Protein AF-A0A843VB53-F1 (afdb_monomer_lite)

InterPro domains:
  IPR004252 Probable transposase, Ptta/En/Spm, plant [PF03004] (98-155)

Foldseek 3Di:
DDDPPPDPPPPDDPDDAADPAPVPPDPVVLVVVLVVVCVVVVDPDPVCSVVCSVVCSVVVRVVVVVLVVVQLVQLCVVQVDPQLCSSLVRGDPPDDSVRSNRVSVVCNDPVNVVVVVVVVVVCVVCVVVVPPPPDPCPPVNVQVVVPVVDPPHDDDPDDDD

Organism: Colocasia esculenta (NCBI:txid4460)

Sequence (161 aa):
MMRGLCYLDGSHVGFRGPVDAWREFPVPVWDLLYDMFTRRYAFTRLEDLPRARAVWESTAQTNLRKSMYAAPDKAMKTTSSRDPTAWLNYGPVWLRRDYWESLCHSWATGPWKERSQAAKHNRATHPEKNVHTSGSVSYATHNQKLHHELDPAPTFRGSDS

Secondary structure (DSSP, 8-state):
---------SSS----S--SSGGGS-HHHHHHHHHHHHHHH--S-GGGHHHHHHHHHHHHHHHHHHHHHHHHHHHHHHHT---GGGGTT---TTS-HHHHHHHHHHHHSHHHHHHHHHHHHHHHH-GGGG--S-S---HHHHHHHHHHHSSS---------

pLDDT: mean 71.74, std 18.36, range [24.23, 93.69]

Structure (mmCIF, N/CA/C/O backbone):
data_AF-A0A843VB53-F1
#
_entry.id   AF-A0A843VB53-F1
#
loop_
_atom_site.group_PDB
_atom_site.id
_atom_site.type_symbol
_atom_site.label_atom_id
_atom_site.label_alt_id
_atom_site.label_comp_id
_atom_site.label_asym_id
_atom_site.label_entity_id
_atom_site.label_seq_id
_atom_site.pdbx_PDB_ins_code
_atom_site.Cartn_x
_atom_site.Cartn_y
_atom_site.Cartn_z
_atom_site.occupancy
_atom_site.B_iso_or_equiv
_atom_site.auth_seq_id
_atom_site.auth_comp_id
_atom_site.auth_asym_id
_atom_site.auth_atom_id
_atom_site.pdbx_PDB_model_num
ATOM 1 N N . MET A 1 1 ? -2.005 -30.752 15.489 1.00 30.72 1 MET A N 1
ATOM 2 C CA . MET A 1 1 ? -2.269 -29.405 16.045 1.00 30.72 1 MET A CA 1
ATOM 3 C C . MET A 1 1 ? -2.638 -28.491 14.885 1.00 30.72 1 MET A C 1
ATOM 5 O O . MET A 1 1 ? -1.888 -28.440 13.916 1.00 30.72 1 MET A O 1
ATOM 9 N N . MET A 1 2 ? -3.851 -27.938 14.905 1.00 25.80 2 MET A N 1
ATOM 10 C CA . MET A 1 2 ? -4.569 -27.439 13.725 1.00 25.80 2 MET A CA 1
ATOM 11 C C . MET A 1 2 ? -3.852 -26.296 12.991 1.00 25.80 2 MET A C 1
ATOM 13 O O . MET A 1 2 ? -3.617 -25.234 13.559 1.00 25.80 2 MET A O 1
ATOM 17 N N . ARG A 1 3 ? -3.573 -26.501 11.698 1.00 26.88 3 ARG A N 1
ATOM 18 C CA . ARG A 1 3 ? -3.284 -25.432 10.735 1.00 26.88 3 ARG A CA 1
ATOM 19 C C . ARG A 1 3 ? -4.605 -25.036 10.077 1.00 26.88 3 ARG A C 1
ATOM 21 O O . ARG A 1 3 ? -5.049 -25.701 9.147 1.00 26.88 3 ARG A O 1
ATOM 28 N N . GLY A 1 4 ? -5.243 -23.988 10.588 1.00 24.23 4 GLY A N 1
ATOM 29 C CA . GLY A 1 4 ? -6.373 -23.349 9.917 1.00 24.23 4 GLY A CA 1
ATOM 30 C C . GLY A 1 4 ? -5.865 -22.533 8.733 1.00 24.23 4 GLY A C 1
ATOM 31 O O . GLY A 1 4 ? -5.439 -21.395 8.902 1.00 24.23 4 GLY A O 1
ATOM 32 N N . LEU A 1 5 ? -5.857 -23.139 7.546 1.00 32.09 5 LEU A N 1
ATOM 33 C CA . LEU A 1 5 ? -5.773 -22.426 6.276 1.00 32.09 5 LEU A CA 1
ATOM 34 C C . LEU A 1 5 ? -7.089 -21.662 6.095 1.00 32.09 5 LEU A C 1
ATOM 36 O O . LEU A 1 5 ? -8.118 -22.270 5.813 1.00 32.09 5 LEU A O 1
ATOM 40 N N . CYS A 1 6 ? -7.072 -20.343 6.272 1.00 30.02 6 CYS A N 1
ATOM 41 C CA . CYS A 1 6 ? -8.215 -19.504 5.929 1.00 30.02 6 CYS A CA 1
ATOM 42 C C . CYS A 1 6 ? -8.278 -19.381 4.399 1.00 30.02 6 CYS A C 1
ATOM 44 O O . CYS A 1 6 ? -7.678 -18.481 3.814 1.00 30.02 6 CYS A O 1
ATOM 46 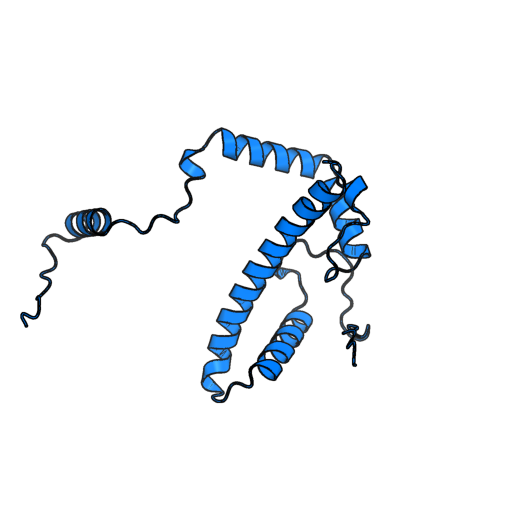N N . TYR A 1 7 ? -8.958 -20.326 3.750 1.00 32.12 7 TYR A N 1
ATOM 47 C CA . TYR A 1 7 ? -9.422 -20.168 2.376 1.00 32.12 7 TYR A CA 1
ATOM 48 C C . TYR A 1 7 ? -10.571 -19.156 2.377 1.00 32.12 7 TYR A C 1
ATOM 50 O O . TYR A 1 7 ? -11.576 -19.354 3.055 1.00 32.12 7 TYR A O 1
ATOM 58 N N . LEU A 1 8 ? -10.414 -18.065 1.627 1.00 37.59 8 LEU A N 1
ATOM 59 C CA . LEU A 1 8 ? -11.543 -17.233 1.222 1.00 37.59 8 LEU A CA 1
ATOM 60 C C . LEU A 1 8 ? -12.319 -18.044 0.174 1.00 37.59 8 LEU A C 1
ATOM 62 O O . LEU A 1 8 ? -11.852 -18.196 -0.954 1.00 37.59 8 LEU A O 1
ATOM 66 N N . ASP A 1 9 ? -13.439 -18.636 0.591 1.00 31.98 9 ASP A N 1
ATOM 67 C CA . ASP A 1 9 ? -14.391 -19.333 -0.277 1.00 31.98 9 ASP A CA 1
ATOM 68 C C . ASP A 1 9 ? -14.818 -18.410 -1.432 1.00 31.98 9 ASP A C 1
ATOM 70 O O . ASP A 1 9 ? -15.189 -17.249 -1.239 1.00 31.98 9 ASP A O 1
ATOM 74 N N . GLY A 1 10 ? -14.690 -18.932 -2.651 1.00 42.66 10 GLY A N 1
ATOM 75 C CA . GLY A 1 10 ? -14.855 -18.248 -3.928 1.00 42.66 10 GLY A CA 1
ATOM 76 C C . GLY A 1 10 ? -16.308 -18.053 -4.354 1.00 42.66 10 GLY A C 1
ATOM 77 O O . GLY A 1 10 ? -16.620 -18.242 -5.527 1.00 42.66 10 GLY A O 1
ATOM 78 N N . SER A 1 11 ? -17.180 -17.636 -3.440 1.00 42.50 11 SER A N 1
ATOM 79 C CA . SER A 1 11 ? -18.620 -17.551 -3.693 1.00 42.50 11 SER A CA 1
ATOM 80 C C . SER A 1 11 ? -19.198 -16.263 -3.089 1.00 42.50 11 SER A C 1
ATOM 82 O O . SER A 1 11 ? -19.738 -16.315 -1.995 1.00 42.50 11 SER A O 1
ATOM 84 N N . HIS A 1 12 ? -19.022 -15.108 -3.766 1.00 40.38 12 HIS A N 1
ATOM 85 C CA . HIS A 1 12 ? -19.888 -13.890 -3.733 1.00 40.38 12 HIS A CA 1
ATOM 86 C C . HIS A 1 12 ? -19.229 -12.507 -3.921 1.00 40.38 12 HIS A C 1
ATOM 88 O O . HIS A 1 12 ? -19.892 -11.489 -3.741 1.00 40.38 12 HIS A O 1
ATOM 94 N N . VAL A 1 13 ? -17.992 -12.393 -4.401 1.00 47.97 13 VAL A N 1
ATOM 95 C CA . VAL A 1 13 ? -17.505 -11.091 -4.902 1.00 47.97 13 VAL A CA 1
ATOM 96 C C . VAL A 1 13 ? -16.650 -11.308 -6.137 1.00 47.97 13 VAL A C 1
ATOM 98 O O . VAL A 1 13 ? -15.517 -11.774 -6.054 1.00 47.97 13 VAL A O 1
ATOM 101 N N . GLY A 1 14 ? -17.229 -11.006 -7.302 1.00 39.69 14 GLY A N 1
ATOM 102 C CA . GLY A 1 14 ? -16.570 -11.035 -8.606 1.00 39.69 14 GLY A CA 1
ATOM 103 C C . GLY A 1 14 ? -15.498 -9.955 -8.712 1.00 39.69 14 GLY A C 1
ATOM 104 O O . GLY A 1 14 ? -15.668 -8.971 -9.421 1.00 39.69 14 GLY A O 1
ATOM 105 N N . PHE A 1 15 ? -14.400 -10.130 -7.987 1.00 45.38 15 PHE A N 1
ATOM 106 C CA . PHE A 1 15 ? -13.262 -9.231 -8.027 1.00 45.38 15 PHE A CA 1
ATOM 107 C C . PHE A 1 15 ? -12.252 -9.747 -9.067 1.00 45.38 15 PHE A C 1
ATOM 109 O O . PHE A 1 15 ? -11.630 -10.793 -8.873 1.00 45.38 15 PHE A O 1
ATOM 116 N N . ARG A 1 16 ? -12.154 -9.054 -10.212 1.00 39.84 16 ARG A N 1
ATOM 117 C CA . ARG A 1 16 ? -11.194 -9.326 -11.298 1.00 39.84 16 ARG A CA 1
ATOM 118 C C . ARG A 1 16 ? -10.193 -8.173 -11.392 1.00 39.84 16 ARG A C 1
ATOM 120 O O . ARG A 1 16 ? -10.523 -7.136 -11.953 1.00 39.84 16 ARG A O 1
ATOM 127 N N . GLY A 1 17 ? -8.968 -8.396 -10.926 1.00 48.12 17 GLY A N 1
ATOM 128 C CA . GLY A 1 17 ? -7.809 -7.534 -11.213 1.00 48.12 17 GLY A CA 1
ATOM 129 C C . GLY A 1 17 ? -7.100 -7.002 -9.962 1.00 48.12 17 GLY A C 1
ATOM 130 O O . GLY A 1 17 ? -7.696 -6.992 -8.894 1.00 48.12 17 GLY A O 1
ATOM 131 N N . PRO A 1 18 ? -5.811 -6.637 -10.035 1.00 45.41 18 PRO A N 1
ATOM 132 C CA . PRO A 1 18 ? -5.109 -6.033 -8.904 1.00 45.41 18 PRO A CA 1
ATOM 133 C C . PRO A 1 18 ? -5.756 -4.690 -8.544 1.00 45.41 18 PRO A C 1
ATOM 135 O O . PRO A 1 18 ? -6.082 -3.897 -9.422 1.00 45.41 18 PRO A O 1
ATOM 138 N N . VAL A 1 19 ? -5.964 -4.454 -7.249 1.00 51.94 19 VAL A N 1
ATOM 139 C CA . VAL A 1 19 ? -6.446 -3.164 -6.751 1.00 51.94 19 VAL A CA 1
ATOM 140 C C . VAL A 1 19 ? -5.258 -2.206 -6.670 1.00 51.94 19 VAL A C 1
ATOM 142 O O . VAL A 1 19 ? -4.308 -2.492 -5.934 1.00 51.94 19 VAL A O 1
ATOM 145 N N . ASP A 1 20 ? -5.307 -1.071 -7.365 1.00 42.22 20 ASP A N 1
ATOM 146 C CA . ASP A 1 20 ? -4.227 -0.077 -7.325 1.00 42.22 20 ASP A CA 1
ATOM 147 C C . ASP A 1 20 ? -4.376 0.869 -6.116 1.00 42.22 20 ASP A C 1
ATOM 149 O O . ASP A 1 20 ? -3.390 1.435 -5.629 1.00 42.22 20 ASP A O 1
ATOM 153 N N . ALA A 1 21 ? -5.593 1.002 -5.570 1.00 49.75 21 ALA A N 1
ATOM 154 C CA . ALA A 1 21 ? -5.880 1.855 -4.417 1.00 49.75 21 ALA A CA 1
ATOM 155 C C . ALA A 1 21 ? -6.862 1.245 -3.399 1.00 49.75 21 ALA A C 1
ATOM 157 O O . ALA A 1 21 ? -7.833 0.582 -3.732 1.00 49.75 21 ALA A O 1
ATOM 158 N N . TRP A 1 22 ? -6.693 1.588 -2.117 1.00 52.91 22 TRP A N 1
ATOM 159 C CA . TRP A 1 22 ? -7.578 1.168 -1.011 1.00 52.91 22 TRP A CA 1
ATOM 160 C C . TRP A 1 22 ? -9.084 1.355 -1.283 1.00 52.91 22 TRP A C 1
ATOM 162 O O . TRP A 1 22 ? -9.904 0.567 -0.827 1.00 52.91 22 TRP A O 1
ATOM 172 N N . ARG A 1 23 ? -9.452 2.406 -2.025 1.00 54.53 23 ARG A N 1
ATOM 173 C CA . ARG A 1 23 ? -10.849 2.761 -2.332 1.00 54.53 23 ARG A CA 1
ATOM 174 C C . ARG A 1 23 ? -11.505 1.845 -3.369 1.00 54.53 23 ARG A C 1
ATOM 176 O O . ARG A 1 23 ? -12.720 1.871 -3.497 1.00 54.53 23 ARG A O 1
ATOM 183 N N . GLU A 1 24 ? -10.714 1.069 -4.098 1.00 58.78 24 GLU A N 1
ATOM 184 C CA . GLU A 1 24 ? -11.176 0.179 -5.168 1.00 58.78 24 GLU A CA 1
ATOM 185 C C . GLU A 1 24 ? -11.428 -1.253 -4.664 1.00 58.78 24 GLU A C 1
ATOM 187 O O . GLU A 1 24 ? -11.988 -2.078 -5.386 1.00 58.78 24 GLU A O 1
ATOM 192 N N . PHE A 1 25 ? -11.055 -1.563 -3.416 1.00 60.03 25 PHE A N 1
ATOM 193 C CA . PHE A 1 25 ? -11.442 -2.824 -2.788 1.00 60.03 25 PHE A CA 1
ATOM 194 C C . PHE A 1 25 ? -12.960 -2.842 -2.559 1.00 60.03 25 PHE A C 1
ATOM 196 O O . PHE A 1 25 ? -13.495 -1.884 -1.989 1.00 60.03 25 PHE A O 1
ATOM 203 N N . PRO A 1 26 ? -13.659 -3.929 -2.932 1.00 64.38 26 PRO A N 1
ATOM 204 C CA . PRO A 1 26 ? -15.098 -4.023 -2.737 1.00 64.38 26 PRO A CA 1
ATOM 205 C C . PRO A 1 26 ? -15.486 -3.842 -1.263 1.00 64.38 26 PRO A C 1
ATOM 207 O O . PRO A 1 26 ? -14.952 -4.525 -0.390 1.00 64.38 26 PRO A O 1
ATOM 210 N N . VAL A 1 27 ? -16.477 -2.982 -1.000 1.00 63.31 27 VAL A N 1
ATOM 211 C CA . VAL A 1 27 ? -17.075 -2.764 0.335 1.00 63.31 27 VAL A CA 1
ATOM 212 C C . VAL A 1 27 ? -17.406 -4.072 1.079 1.00 63.31 27 VAL A C 1
ATOM 214 O O . VAL A 1 27 ? -17.044 -4.170 2.250 1.00 63.31 27 VAL A O 1
ATOM 217 N N . PRO A 1 28 ? -17.945 -5.127 0.426 1.00 71.00 28 PRO A N 1
ATOM 218 C CA . PRO A 1 28 ? -18.220 -6.398 1.102 1.00 71.00 28 PRO A CA 1
ATOM 219 C C . PRO A 1 28 ? -16.984 -7.084 1.704 1.00 71.00 28 PRO A C 1
ATOM 221 O O . PRO A 1 28 ? -17.092 -7.792 2.701 1.00 71.00 28 PRO A O 1
ATOM 224 N N . VAL A 1 29 ? -15.797 -6.874 1.124 1.00 69.75 29 VAL A N 1
ATOM 225 C CA . VAL A 1 29 ? -14.540 -7.420 1.664 1.00 69.75 29 VAL A CA 1
ATOM 226 C C . VAL A 1 29 ? -14.138 -6.667 2.931 1.00 69.75 29 VAL A C 1
ATOM 228 O O . VAL A 1 29 ? -13.666 -7.281 3.887 1.00 69.75 29 VAL A O 1
ATOM 231 N N . TRP A 1 30 ? -14.363 -5.352 2.973 1.00 73.69 30 TRP A N 1
ATOM 232 C CA . TRP A 1 30 ? -14.089 -4.540 4.158 1.00 73.69 30 TRP A CA 1
ATOM 233 C C . TRP A 1 30 ? -14.989 -4.905 5.328 1.00 73.69 30 TRP A C 1
ATOM 235 O O . TRP A 1 30 ? -14.491 -5.082 6.439 1.00 73.69 30 TRP A O 1
ATOM 245 N N . ASP A 1 31 ? -16.283 -5.081 5.070 1.00 80.44 31 ASP A N 1
ATOM 246 C CA . ASP A 1 31 ? -17.235 -5.512 6.091 1.00 80.44 31 ASP A CA 1
ATOM 247 C C . ASP A 1 31 ? -16.875 -6.896 6.643 1.00 80.44 31 ASP A C 1
ATOM 249 O O . ASP A 1 31 ? -16.896 -7.091 7.856 1.00 80.44 31 ASP A O 1
ATOM 253 N N . LEU A 1 32 ? -16.450 -7.830 5.786 1.00 80.50 32 LEU A N 1
ATOM 254 C CA . LEU A 1 32 ? -16.021 -9.165 6.210 1.00 80.50 32 LEU A CA 1
ATOM 255 C C . LEU A 1 32 ? -14.758 -9.125 7.083 1.00 80.50 32 LEU A C 1
ATOM 257 O O . LEU A 1 32 ? -14.694 -9.781 8.123 1.00 80.50 32 LEU A O 1
ATOM 261 N N . LEU A 1 33 ? -13.754 -8.335 6.698 1.00 81.06 33 LEU A N 1
ATOM 262 C CA . LEU A 1 33 ? -12.533 -8.169 7.489 1.00 81.06 33 LEU A CA 1
ATOM 263 C C . LEU A 1 33 ? -12.812 -7.486 8.839 1.00 81.06 33 LEU A C 1
ATOM 265 O O . LEU A 1 33 ? -12.216 -7.857 9.855 1.00 81.06 33 LEU A O 1
ATOM 269 N N . TYR A 1 34 ? -13.731 -6.519 8.864 1.00 83.31 34 TYR A N 1
ATOM 270 C CA . TYR A 1 34 ? -14.151 -5.857 10.094 1.00 83.31 34 TYR A CA 1
ATOM 271 C C . TYR A 1 34 ? -14.981 -6.781 10.999 1.00 83.31 34 TYR A C 1
ATOM 273 O O . TYR A 1 34 ? -14.783 -6.797 12.215 1.00 83.31 34 TYR A O 1
ATOM 281 N N . ASP A 1 35 ? -15.854 -7.615 10.433 1.00 83.56 35 ASP A N 1
ATOM 282 C CA . ASP A 1 35 ? -16.594 -8.643 11.173 1.00 83.56 35 ASP A CA 1
ATOM 283 C C . ASP A 1 35 ? -15.632 -9.648 11.832 1.00 83.56 35 ASP A C 1
ATOM 285 O O . ASP A 1 35 ? -15.712 -9.914 13.030 1.00 83.56 35 ASP A O 1
ATOM 289 N N . MET A 1 36 ? -14.615 -10.121 11.104 1.00 82.25 36 MET A N 1
ATOM 290 C CA . MET A 1 36 ? -13.565 -10.969 11.686 1.00 82.25 36 MET A CA 1
ATOM 291 C C . MET A 1 36 ? -12.821 -10.281 12.841 1.00 82.25 36 MET A C 1
ATOM 293 O O . MET A 1 36 ? -12.529 -10.911 13.862 1.00 82.25 36 MET A O 1
ATOM 297 N N . PHE A 1 37 ? -12.516 -8.989 12.697 1.00 84.44 37 PHE A N 1
ATOM 298 C CA . PHE A 1 37 ? -11.882 -8.194 13.746 1.00 84.44 37 PHE A CA 1
ATOM 299 C C . PHE A 1 37 ? -12.780 -8.075 14.985 1.00 84.44 37 PHE A C 1
ATOM 301 O O . PHE A 1 37 ? -12.350 -8.391 16.094 1.00 84.44 37 PHE A O 1
ATOM 308 N N . THR A 1 38 ? -14.041 -7.686 14.820 1.00 84.50 38 THR A N 1
ATOM 309 C CA . THR A 1 38 ? -14.972 -7.508 15.946 1.00 84.50 38 THR A CA 1
ATOM 310 C C . THR A 1 38 ? -15.270 -8.820 16.672 1.00 84.50 38 THR A C 1
ATOM 312 O O . THR A 1 38 ? -15.287 -8.831 17.903 1.00 84.50 38 THR A O 1
ATOM 315 N N . ARG A 1 39 ? -15.365 -9.948 15.956 1.00 82.50 39 ARG A N 1
ATOM 316 C CA . ARG A 1 39 ? -15.450 -11.291 16.562 1.00 82.50 39 ARG A CA 1
ATOM 317 C C . ARG A 1 39 ? -14.222 -11.641 17.401 1.00 82.50 39 ARG A C 1
ATOM 319 O O . ARG A 1 39 ? -14.346 -12.310 18.422 1.00 82.50 39 ARG A O 1
ATOM 326 N N . ARG A 1 40 ? -13.028 -11.200 16.989 1.00 82.94 40 ARG A N 1
ATOM 327 C CA . ARG A 1 40 ? -11.768 -11.503 17.688 1.00 82.94 40 ARG A CA 1
ATOM 328 C C . ARG A 1 40 ? -11.577 -10.700 18.975 1.00 82.94 40 ARG A C 1
ATOM 330 O O . ARG A 1 40 ? -10.940 -11.216 19.899 1.00 82.94 40 ARG A O 1
ATOM 337 N N . TYR A 1 41 ? -12.061 -9.459 19.002 1.00 79.81 41 TYR A N 1
ATOM 338 C CA . TYR A 1 41 ? -11.879 -8.522 20.117 1.00 79.81 41 TYR A CA 1
ATOM 339 C C . TYR A 1 41 ? -13.119 -8.366 21.013 1.00 79.81 41 TYR A C 1
ATOM 341 O O . TYR A 1 41 ? -12.992 -7.767 22.075 1.00 79.81 41 TYR A O 1
ATOM 349 N N . ALA A 1 42 ? -14.268 -8.944 20.630 1.00 75.19 42 ALA A N 1
ATOM 350 C CA . ALA A 1 42 ? -15.480 -9.095 21.444 1.00 75.19 42 ALA A CA 1
ATOM 351 C C . ALA A 1 42 ? -15.859 -7.829 22.241 1.00 75.19 42 ALA A C 1
ATOM 353 O O . ALA A 1 42 ? -15.922 -7.844 23.469 1.00 75.19 42 ALA A O 1
ATOM 354 N N . PHE A 1 43 ? -16.082 -6.719 21.530 1.00 76.50 43 PHE A N 1
ATOM 355 C CA . PHE A 1 43 ? -16.415 -5.426 22.133 1.00 76.50 43 PHE A CA 1
ATOM 356 C C . PHE A 1 43 ? -17.651 -5.519 23.042 1.00 76.50 43 PHE A C 1
ATOM 358 O O . PHE A 1 43 ? -18.729 -5.907 22.598 1.00 76.50 43 PHE A O 1
ATOM 365 N N . THR A 1 44 ? -17.498 -5.126 24.308 1.00 75.12 44 THR A N 1
ATOM 366 C CA . THR A 1 44 ? -18.553 -5.228 25.330 1.00 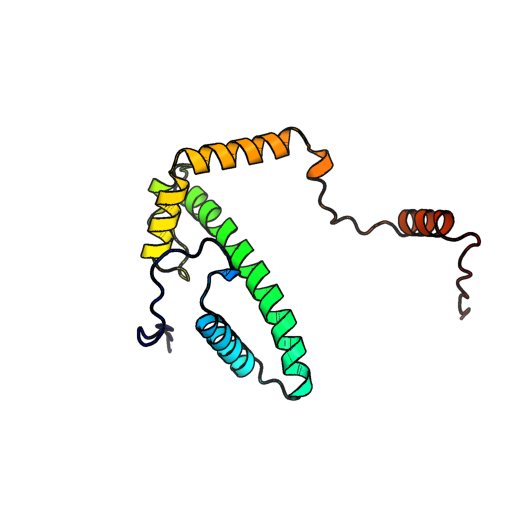75.12 44 THR A CA 1
ATOM 367 C C . THR A 1 44 ? -19.625 -4.147 25.197 1.00 75.12 44 THR A C 1
ATOM 369 O O . THR A 1 44 ? -20.768 -4.364 25.593 1.00 75.12 44 THR A O 1
ATOM 372 N N . ARG A 1 45 ? -19.273 -2.972 24.658 1.00 80.81 45 ARG A N 1
ATOM 373 C CA . ARG A 1 45 ? -20.186 -1.831 24.506 1.00 80.81 45 ARG A CA 1
ATOM 374 C C . ARG A 1 45 ? -20.431 -1.572 23.023 1.00 80.81 45 ARG A C 1
ATOM 376 O O . ARG A 1 45 ? -19.504 -1.282 22.271 1.00 80.81 45 ARG A O 1
ATOM 383 N N . LEU A 1 46 ? -21.691 -1.657 22.601 1.00 75.88 46 LEU A N 1
ATOM 384 C CA . LEU A 1 46 ? -22.080 -1.444 21.200 1.00 75.88 46 LEU A CA 1
ATOM 385 C C . LEU A 1 46 ? -21.838 0.002 20.733 1.00 75.88 46 LEU A C 1
ATOM 387 O O . LEU A 1 46 ? -21.605 0.238 19.552 1.00 75.88 46 LEU A O 1
ATOM 391 N N . GLU A 1 47 ? -21.834 0.959 21.663 1.00 80.81 47 GLU A N 1
ATOM 392 C CA . GLU A 1 47 ? -21.535 2.376 21.410 1.00 80.81 47 GLU A CA 1
ATOM 393 C C . GLU A 1 47 ? -20.088 2.630 20.956 1.00 80.81 47 GLU A C 1
ATOM 395 O O . GLU A 1 47 ? -19.824 3.617 20.271 1.00 80.81 47 GLU A O 1
ATOM 400 N N . ASP A 1 48 ? -19.162 1.713 21.253 1.00 83.06 48 ASP A N 1
ATOM 401 C CA . ASP A 1 48 ? -17.771 1.815 20.812 1.00 83.06 48 ASP A CA 1
ATOM 402 C C . ASP A 1 48 ? -17.576 1.326 19.367 1.00 83.06 48 ASP A C 1
ATOM 404 O O . ASP A 1 48 ? -16.557 1.636 18.747 1.00 83.06 48 ASP A O 1
ATOM 408 N N . LEU A 1 49 ? -18.544 0.598 18.791 1.00 82.50 49 LEU A N 1
ATOM 409 C CA . LEU A 1 49 ? -18.416 -0.009 17.461 1.00 82.50 49 LEU A CA 1
ATOM 410 C C . LEU A 1 49 ? -18.191 1.007 16.327 1.00 82.50 49 LEU A C 1
ATOM 412 O O . LEU A 1 49 ? -17.332 0.737 15.485 1.00 82.50 49 LEU A O 1
ATOM 416 N N . PRO A 1 50 ? -18.872 2.171 16.264 1.00 86.06 50 PRO A N 1
ATOM 417 C CA . PRO A 1 50 ? -18.600 3.162 15.222 1.00 86.06 50 PRO A CA 1
ATOM 418 C C . PRO A 1 50 ? -17.182 3.738 15.322 1.00 86.06 50 PRO A C 1
ATOM 420 O O . PRO A 1 50 ? -16.493 3.903 14.313 1.00 86.06 50 PRO A O 1
ATOM 423 N N . ARG A 1 51 ? -16.709 3.997 16.548 1.00 86.62 51 ARG A N 1
ATOM 424 C CA . ARG A 1 51 ? -15.357 4.512 16.788 1.00 86.62 51 ARG A CA 1
ATOM 425 C C . ARG A 1 51 ? -14.299 3.457 16.477 1.00 86.62 51 ARG A C 1
ATOM 427 O O . ARG A 1 51 ? -13.295 3.770 15.839 1.00 86.62 51 ARG A O 1
ATOM 434 N N . ALA A 1 52 ? -14.542 2.213 16.882 1.00 86.62 52 ALA A N 1
ATOM 435 C CA . ALA A 1 52 ? -13.698 1.071 16.563 1.00 86.62 52 ALA A CA 1
ATOM 436 C C . ALA A 1 52 ? -13.590 0.871 15.048 1.00 86.62 52 ALA A C 1
ATOM 438 O O . ALA A 1 52 ? -12.483 0.674 14.552 1.00 86.62 52 ALA A O 1
ATOM 439 N N . ARG A 1 53 ? -14.695 1.016 14.304 1.00 88.06 53 ARG A N 1
ATOM 440 C CA . ARG A 1 53 ? -14.700 0.926 12.839 1.00 88.06 53 ARG A CA 1
ATOM 441 C C . ARG A 1 53 ? -13.835 2.003 12.201 1.00 88.06 53 ARG A C 1
ATOM 443 O O . ARG A 1 53 ? -12.954 1.673 11.416 1.00 88.06 53 ARG A O 1
ATOM 450 N N . ALA A 1 54 ? -14.015 3.263 12.592 1.00 86.31 54 ALA A N 1
ATOM 451 C CA . ALA A 1 54 ? -13.228 4.371 12.051 1.00 86.31 54 ALA A CA 1
ATOM 452 C C . ALA A 1 54 ? -11.717 4.201 12.305 1.00 86.31 54 ALA A C 1
ATOM 454 O O . ALA A 1 54 ? -10.892 4.392 11.407 1.00 86.31 54 ALA A O 1
ATOM 455 N N . VAL A 1 55 ? -11.338 3.800 13.524 1.00 87.50 55 VAL A N 1
ATOM 456 C CA . VAL A 1 55 ? -9.932 3.542 13.876 1.00 87.50 55 VAL A CA 1
ATOM 457 C C . VAL A 1 55 ? -9.389 2.329 13.121 1.00 87.50 55 VAL A C 1
ATOM 459 O O . VAL A 1 55 ? -8.261 2.372 12.620 1.00 87.50 55 VAL A O 1
ATOM 462 N N . TRP A 1 56 ? -10.179 1.261 13.012 1.00 90.06 56 TRP A N 1
ATOM 463 C CA . TRP A 1 56 ? -9.799 0.045 12.304 1.00 90.06 56 TRP A CA 1
ATOM 464 C C . TRP A 1 56 ? -9.586 0.304 10.814 1.00 90.06 56 TRP A C 1
ATOM 466 O O . TRP A 1 56 ? -8.540 -0.075 10.300 1.00 90.06 56 TRP A O 1
ATOM 476 N N . GLU A 1 57 ? -10.499 1.007 10.138 1.00 87.62 57 GLU A N 1
ATOM 477 C CA . GLU A 1 57 ? -10.378 1.331 8.711 1.00 87.62 57 GLU A CA 1
ATOM 478 C C . GLU A 1 57 ? -9.105 2.145 8.433 1.00 87.62 57 GLU A C 1
ATOM 480 O O . GLU A 1 57 ? -8.324 1.797 7.545 1.00 87.62 57 GLU A O 1
ATOM 485 N N . SER A 1 58 ? -8.831 3.174 9.243 1.00 82.94 58 SER A N 1
ATOM 486 C CA . SER A 1 58 ? -7.611 3.990 9.128 1.00 82.94 58 SER A CA 1
ATOM 487 C C . SER A 1 58 ? -6.331 3.173 9.361 1.00 82.94 58 SER A C 1
ATOM 489 O O . SER A 1 58 ? -5.341 3.276 8.621 1.00 82.94 58 SER A O 1
ATOM 491 N N . THR A 1 59 ? -6.357 2.300 10.369 1.00 86.00 59 THR A N 1
ATOM 492 C CA . THR A 1 59 ? -5.221 1.445 10.729 1.00 86.00 59 THR A CA 1
ATOM 493 C C . THR A 1 59 ? -4.969 0.387 9.661 1.00 86.00 59 THR A C 1
ATOM 495 O O . THR A 1 59 ? -3.830 0.193 9.235 1.00 86.00 59 THR A O 1
ATOM 498 N N . ALA A 1 60 ? -6.023 -0.275 9.192 1.00 83.62 60 ALA A N 1
ATOM 499 C CA . ALA A 1 60 ? -5.959 -1.285 8.152 1.00 83.62 60 ALA A CA 1
ATOM 500 C C . ALA A 1 60 ? -5.459 -0.671 6.835 1.00 83.62 60 ALA A C 1
ATOM 502 O O . ALA A 1 60 ? -4.576 -1.252 6.203 1.00 83.62 60 ALA A O 1
ATOM 503 N N . GLN A 1 61 ? -5.905 0.545 6.490 1.00 78.94 61 GLN A N 1
ATOM 504 C CA . GLN A 1 61 ? -5.408 1.288 5.328 1.00 78.94 61 GLN A CA 1
ATOM 505 C C . GLN A 1 61 ? -3.916 1.557 5.417 1.00 78.94 61 GLN A C 1
ATOM 507 O O . GLN A 1 61 ? -3.152 1.262 4.491 1.00 78.94 61 GLN A O 1
ATOM 512 N N . THR A 1 62 ? -3.493 2.099 6.552 1.00 81.25 62 THR A N 1
ATOM 513 C CA . THR A 1 62 ? -2.091 2.410 6.807 1.00 81.25 62 THR A CA 1
ATOM 514 C C . THR A 1 62 ? -1.228 1.154 6.740 1.00 81.25 62 THR A C 1
ATOM 516 O O . THR A 1 62 ? -0.161 1.162 6.123 1.00 81.25 62 THR A O 1
ATOM 519 N N . ASN A 1 63 ? -1.688 0.061 7.346 1.00 83.81 63 ASN A N 1
ATOM 520 C CA . ASN A 1 63 ? -0.941 -1.186 7.417 1.00 83.81 63 ASN A CA 1
ATOM 521 C C . ASN A 1 63 ? -0.872 -1.900 6.070 1.00 83.81 63 ASN A C 1
ATOM 523 O O . ASN A 1 63 ? 0.225 -2.284 5.675 1.00 83.81 63 ASN A O 1
ATOM 527 N N . LEU A 1 64 ? -1.977 -2.008 5.323 1.00 81.00 64 LEU A N 1
ATOM 528 C CA . LEU A 1 64 ? -1.949 -2.602 3.986 1.00 81.00 64 LEU A CA 1
ATOM 529 C C . LEU A 1 64 ? -1.005 -1.824 3.074 1.00 81.00 64 LEU A C 1
ATOM 531 O O . LEU A 1 64 ? -0.162 -2.422 2.411 1.00 81.00 64 LEU A O 1
ATOM 535 N N . ARG A 1 65 ? -1.081 -0.488 3.098 1.00 77.88 65 ARG A N 1
ATOM 536 C CA . ARG A 1 65 ? -0.164 0.369 2.343 1.00 77.88 65 ARG A CA 1
ATOM 537 C C . ARG A 1 65 ? 1.293 0.071 2.705 1.00 77.88 65 ARG A C 1
ATOM 539 O O . ARG A 1 65 ? 2.103 -0.163 1.813 1.00 77.88 65 ARG A O 1
ATOM 546 N N . LYS A 1 66 ? 1.633 0.037 3.998 1.00 82.69 66 LYS A N 1
ATOM 547 C CA . LYS A 1 66 ? 2.988 -0.308 4.467 1.00 82.69 66 LYS A CA 1
ATOM 548 C C . LYS A 1 66 ? 3.422 -1.696 3.989 1.00 82.69 66 LYS A C 1
ATOM 550 O O . LYS A 1 66 ? 4.534 -1.838 3.486 1.00 82.69 66 LYS A O 1
ATOM 555 N N . SER A 1 67 ? 2.553 -2.698 4.097 1.00 80.69 67 SER A N 1
ATOM 556 C CA . SER A 1 67 ? 2.822 -4.063 3.638 1.00 80.69 67 SER A CA 1
ATOM 557 C C . SER A 1 67 ? 3.043 -4.136 2.125 1.00 80.69 67 SER A C 1
ATOM 559 O O . SER A 1 67 ? 3.958 -4.831 1.688 1.00 80.69 67 SER A O 1
ATOM 561 N N . MET A 1 68 ? 2.275 -3.378 1.338 1.00 82.69 68 MET A N 1
ATOM 562 C CA . MET A 1 68 ? 2.423 -3.282 -0.118 1.00 82.69 68 MET A CA 1
ATOM 563 C C . MET A 1 68 ? 3.742 -2.624 -0.536 1.00 82.69 68 MET A C 1
ATOM 565 O O . MET A 1 68 ? 4.338 -3.070 -1.507 1.00 82.69 68 MET A O 1
ATOM 569 N N . TYR A 1 69 ? 4.245 -1.621 0.195 1.00 82.69 69 TYR A N 1
ATOM 570 C CA . TYR A 1 69 ? 5.575 -1.047 -0.076 1.00 82.69 69 TYR A CA 1
ATOM 571 C C . TYR A 1 69 ? 6.724 -1.952 0.377 1.00 82.69 69 TYR A C 1
ATOM 573 O O . TYR A 1 69 ? 7.765 -1.999 -0.272 1.00 82.69 69 TYR A O 1
ATOM 581 N N . ALA A 1 70 ? 6.546 -2.686 1.477 1.00 86.81 70 ALA A N 1
ATOM 582 C CA . ALA A 1 70 ? 7.582 -3.569 2.005 1.00 86.81 70 ALA A CA 1
ATOM 583 C C . ALA A 1 70 ? 7.762 -4.853 1.175 1.00 86.81 70 ALA A C 1
ATOM 585 O O . ALA A 1 70 ? 8.850 -5.433 1.167 1.00 86.81 70 ALA A O 1
ATOM 586 N N . ALA A 1 71 ? 6.711 -5.321 0.496 1.00 88.88 71 ALA A N 1
ATOM 587 C CA . ALA A 1 71 ? 6.747 -6.566 -0.269 1.00 88.88 71 ALA A CA 1
ATOM 588 C C . ALA A 1 71 ? 7.738 -6.533 -1.458 1.00 88.88 71 ALA A C 1
ATOM 590 O O . ALA A 1 71 ? 8.578 -7.434 -1.522 1.00 88.88 71 ALA A O 1
ATOM 591 N N . PRO A 1 72 ? 7.745 -5.506 -2.336 1.00 88.19 72 PRO A N 1
ATOM 592 C CA . PRO A 1 72 ? 8.745 -5.355 -3.398 1.00 88.19 72 PRO A CA 1
ATOM 593 C C . PRO A 1 72 ? 10.171 -5.276 -2.867 1.00 88.19 72 PRO A C 1
ATOM 595 O O . PRO A 1 72 ? 11.057 -5.944 -3.388 1.00 88.19 72 PRO A O 1
ATOM 598 N N . ASP A 1 73 ? 10.395 -4.529 -1.784 1.00 89.25 73 ASP A N 1
ATOM 599 C CA . ASP A 1 73 ? 11.717 -4.420 -1.164 1.00 89.25 73 ASP A CA 1
ATOM 600 C C . ASP A 1 73 ? 12.217 -5.771 -0.647 1.00 89.25 73 ASP A C 1
ATOM 602 O O . ASP A 1 73 ? 13.400 -6.096 -0.776 1.00 89.25 73 ASP A O 1
ATOM 606 N N . LYS A 1 74 ? 11.325 -6.578 -0.065 1.00 91.56 74 LYS A N 1
ATOM 607 C CA . LYS A 1 74 ? 11.656 -7.934 0.376 1.00 91.56 74 LYS A CA 1
ATOM 608 C C . LYS A 1 74 ? 12.001 -8.827 -0.818 1.00 91.56 74 LYS A C 1
ATOM 610 O O . LYS A 1 74 ? 13.038 -9.483 -0.782 1.00 91.56 74 LYS A O 1
ATOM 615 N N . ALA A 1 75 ? 11.194 -8.801 -1.877 1.00 92.19 75 ALA A N 1
ATOM 616 C CA . ALA A 1 75 ? 11.438 -9.574 -3.094 1.00 92.19 75 ALA A CA 1
ATOM 617 C C . ALA A 1 75 ? 12.750 -9.170 -3.795 1.00 92.19 75 ALA A C 1
ATOM 619 O O . ALA A 1 75 ? 13.542 -10.030 -4.183 1.00 92.19 75 ALA A O 1
ATOM 620 N N . MET A 1 76 ? 13.036 -7.868 -3.875 1.00 91.88 76 MET A N 1
ATOM 621 C CA . MET A 1 76 ? 14.291 -7.326 -4.400 1.00 91.88 76 MET A CA 1
ATOM 622 C C . MET A 1 76 ? 15.495 -7.820 -3.595 1.00 91.88 76 ME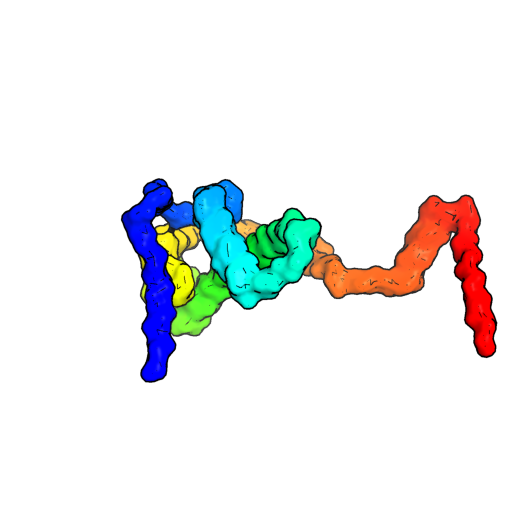T A C 1
ATOM 624 O O . MET A 1 76 ? 16.490 -8.242 -4.176 1.00 91.88 76 MET A O 1
ATOM 628 N N . LYS A 1 77 ? 15.419 -7.803 -2.258 1.00 92.19 77 LYS A N 1
ATOM 629 C CA . 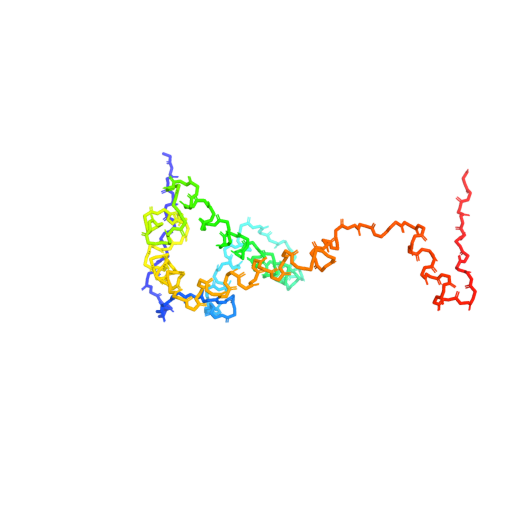LYS A 1 77 ? 16.500 -8.303 -1.391 1.00 92.19 77 LYS A CA 1
ATOM 630 C C . LYS A 1 77 ? 16.720 -9.804 -1.554 1.00 92.19 77 LYS A C 1
ATOM 632 O O . LYS A 1 77 ? 17.861 -10.245 -1.544 1.00 92.19 77 LYS A O 1
ATOM 637 N N . THR A 1 78 ? 15.652 -10.583 -1.714 1.00 93.19 78 THR A N 1
ATOM 638 C CA . THR A 1 78 ? 15.760 -12.036 -1.903 1.00 93.19 78 THR A CA 1
ATOM 639 C C . THR A 1 78 ? 16.338 -12.399 -3.269 1.00 93.19 78 THR A C 1
ATOM 641 O O . THR A 1 78 ? 17.155 -13.308 -3.361 1.00 93.19 78 THR A O 1
ATOM 644 N N . THR A 1 79 ? 15.955 -11.681 -4.321 1.00 93.69 79 THR A N 1
ATOM 645 C CA . THR A 1 79 ? 16.415 -11.951 -5.695 1.00 93.69 79 THR A CA 1
ATOM 646 C C . THR A 1 79 ? 17.727 -11.254 -6.042 1.00 93.69 79 THR A C 1
ATOM 648 O O . THR A 1 79 ? 18.327 -11.560 -7.066 1.00 93.69 79 THR A O 1
ATOM 651 N N . SER A 1 80 ? 18.162 -10.288 -5.224 1.00 92.69 80 SER A N 1
ATOM 652 C CA . SER A 1 80 ? 19.254 -9.351 -5.532 1.00 92.69 80 SER A CA 1
ATOM 653 C C . SER A 1 80 ? 19.092 -8.633 -6.881 1.00 92.69 80 SER A C 1
ATOM 655 O O . SER A 1 80 ? 20.064 -8.137 -7.448 1.00 92.69 80 SER A O 1
ATOM 657 N N . SER A 1 81 ? 17.861 -8.546 -7.395 1.00 89.81 81 SER A N 1
ATOM 658 C CA . SER A 1 81 ? 17.548 -7.952 -8.691 1.00 89.81 81 SER A CA 1
ATOM 659 C C . SER A 1 81 ? 16.593 -6.781 -8.530 1.00 89.81 81 SER A C 1
ATOM 661 O O . SER A 1 81 ? 15.605 -6.860 -7.804 1.00 89.81 81 SER A O 1
ATOM 663 N N . ARG A 1 82 ? 16.873 -5.687 -9.244 1.00 87.12 82 ARG A N 1
ATOM 664 C CA . ARG A 1 82 ? 15.970 -4.530 -9.357 1.00 87.12 82 ARG A CA 1
ATOM 665 C C . ARG A 1 82 ? 14.920 -4.689 -10.456 1.00 87.12 82 ARG A C 1
ATOM 667 O O . ARG A 1 82 ? 14.122 -3.775 -10.641 1.00 87.12 82 ARG A O 1
ATOM 674 N N . ASP A 1 83 ? 14.956 -5.789 -11.200 1.00 90.06 83 ASP A N 1
ATOM 675 C CA . ASP A 1 83 ? 13.967 -6.100 -12.225 1.00 90.06 83 ASP A CA 1
ATOM 676 C C . ASP A 1 83 ? 12.722 -6.738 -11.583 1.00 90.06 83 ASP A C 1
ATOM 678 O O . ASP A 1 83 ? 12.840 -7.829 -11.017 1.00 90.06 83 ASP A O 1
ATOM 682 N N . PRO A 1 84 ? 11.534 -6.109 -11.681 1.00 88.94 84 PRO A N 1
ATOM 683 C CA . PRO A 1 84 ? 10.297 -6.671 -11.150 1.00 88.94 84 PRO A CA 1
ATOM 684 C C . PRO A 1 84 ? 9.935 -8.050 -11.707 1.00 88.94 84 PRO A C 1
ATOM 686 O O . PRO A 1 84 ? 9.277 -8.827 -11.019 1.00 88.94 84 PRO A O 1
ATOM 689 N N . THR A 1 85 ? 10.382 -8.406 -12.916 1.00 91.25 85 THR A N 1
ATOM 690 C CA . THR A 1 85 ? 10.120 -9.742 -13.480 1.00 91.25 85 THR A CA 1
ATOM 691 C C . THR A 1 85 ? 10.826 -10.856 -12.700 1.00 91.25 85 THR A C 1
ATOM 693 O O . THR A 1 85 ? 10.325 -11.976 -12.626 1.00 91.25 85 THR A O 1
ATOM 696 N N . ALA A 1 86 ? 11.934 -10.546 -12.019 1.00 92.62 86 ALA A N 1
ATOM 697 C CA . ALA A 1 86 ? 12.612 -11.492 -11.139 1.00 92.62 86 ALA A CA 1
ATOM 698 C C . ALA A 1 86 ? 11.814 -11.769 -9.850 1.00 92.62 86 ALA A C 1
ATOM 700 O O . ALA A 1 86 ? 12.079 -12.750 -9.157 1.00 92.62 86 ALA A O 1
ATOM 701 N N . TRP A 1 87 ? 10.833 -10.925 -9.510 1.00 93.38 87 TRP A N 1
ATOM 702 C CA . TRP A 1 87 ? 10.109 -10.976 -8.238 1.00 93.38 87 TRP A CA 1
ATOM 703 C C . TRP A 1 87 ? 8.859 -11.861 -8.268 1.00 93.38 87 TRP A C 1
ATOM 705 O O . TRP A 1 87 ? 8.270 -12.081 -7.210 1.00 93.38 87 TRP A O 1
ATOM 715 N N . LEU A 1 88 ? 8.457 -12.397 -9.428 1.00 91.88 88 LEU A N 1
ATOM 716 C CA . LEU A 1 88 ? 7.181 -13.111 -9.627 1.00 91.88 88 LEU A CA 1
ATOM 717 C C . LEU A 1 88 ? 6.925 -14.228 -8.597 1.00 91.88 88 LEU A C 1
ATOM 719 O O . LEU A 1 88 ? 5.811 -14.374 -8.104 1.00 91.88 88 LEU A O 1
ATOM 723 N N . ASN A 1 89 ? 7.966 -14.963 -8.196 1.00 91.00 89 ASN A N 1
ATOM 724 C CA . ASN A 1 89 ? 7.860 -16.069 -7.234 1.00 91.00 89 ASN A CA 1
ATOM 725 C C . ASN A 1 89 ? 8.106 -15.665 -5.768 1.00 91.00 89 ASN A C 1
ATOM 727 O O . ASN A 1 89 ? 8.112 -16.518 -4.883 1.00 91.00 89 ASN A O 1
ATOM 731 N N . TYR A 1 90 ? 8.314 -14.376 -5.499 1.00 91.75 90 TYR A N 1
ATOM 732 C CA . TYR A 1 90 ? 8.717 -13.845 -4.192 1.00 91.75 90 TYR A CA 1
ATOM 733 C C . TYR A 1 90 ? 7.665 -12.914 -3.578 1.00 91.75 90 TYR A C 1
ATOM 735 O O . TYR A 1 90 ? 7.979 -12.059 -2.747 1.00 91.75 90 TYR A O 1
ATOM 743 N N . GLY A 1 91 ? 6.407 -13.091 -3.984 1.00 87.31 91 GLY A N 1
ATOM 744 C CA . GLY A 1 91 ? 5.274 -12.355 -3.441 1.00 87.31 91 GLY A CA 1
ATOM 745 C C . GLY A 1 91 ? 4.980 -12.688 -1.975 1.00 87.31 91 GLY A C 1
ATOM 746 O O . GLY A 1 91 ? 5.392 -13.729 -1.454 1.00 87.31 91 GLY A O 1
ATOM 747 N N . PRO A 1 92 ? 4.271 -11.799 -1.265 1.00 86.50 92 PRO A N 1
ATOM 748 C CA . PRO A 1 92 ? 3.901 -12.044 0.118 1.00 86.50 92 PRO A CA 1
ATOM 749 C C . PRO A 1 92 ? 2.823 -13.133 0.224 1.00 86.50 92 PRO A C 1
ATOM 751 O O . PRO A 1 92 ? 1.886 -13.166 -0.562 1.00 86.50 92 PRO A O 1
ATOM 754 N N . VAL A 1 93 ? 2.909 -13.972 1.263 1.00 84.62 93 VAL A N 1
ATOM 755 C CA . VAL A 1 93 ? 2.011 -15.130 1.488 1.00 84.62 93 VAL A CA 1
ATOM 756 C C . VAL A 1 93 ? 0.526 -14.749 1.553 1.00 84.62 93 VAL A C 1
ATOM 758 O O . VAL A 1 93 ? -0.334 -15.548 1.202 1.00 84.62 93 VAL A O 1
ATOM 761 N N . TRP A 1 94 ? 0.214 -13.539 2.018 1.00 79.88 94 TRP A N 1
ATOM 762 C CA . TRP A 1 94 ? -1.159 -13.049 2.157 1.00 79.88 94 TRP A CA 1
ATOM 763 C C . TRP A 1 94 ? -1.757 -12.506 0.850 1.00 79.88 94 TRP A C 1
ATOM 765 O O . TRP A 1 94 ? -2.962 -12.268 0.800 1.00 79.88 94 TRP A O 1
ATOM 775 N N . LEU A 1 95 ? -0.949 -12.290 -0.193 1.00 79.94 95 LEU A N 1
ATOM 776 C CA . LEU A 1 95 ? -1.414 -11.805 -1.490 1.00 79.94 95 LEU A CA 1
ATOM 777 C C . LEU A 1 95 ? -1.482 -12.973 -2.466 1.00 79.94 95 LEU A C 1
ATOM 779 O O . LEU A 1 95 ? -0.538 -13.753 -2.586 1.00 79.94 95 LEU A O 1
ATOM 783 N N . ARG A 1 96 ? -2.595 -13.090 -3.194 1.00 81.56 96 ARG A N 1
ATOM 784 C CA . ARG A 1 96 ? -2.704 -14.127 -4.219 1.00 81.56 96 ARG A CA 1
ATOM 785 C C . ARG A 1 96 ? -1.647 -13.922 -5.303 1.00 81.56 96 ARG A C 1
ATOM 787 O O . ARG A 1 96 ? -1.331 -12.792 -5.681 1.00 81.56 96 ARG A O 1
ATOM 794 N N . ARG A 1 97 ? -1.136 -15.042 -5.815 1.00 82.12 97 ARG A N 1
ATOM 795 C CA . ARG A 1 97 ? -0.034 -15.060 -6.778 1.00 82.12 97 ARG A CA 1
ATOM 796 C C . ARG A 1 97 ? -0.367 -14.299 -8.060 1.00 82.12 97 ARG A C 1
ATOM 798 O O . ARG A 1 97 ? 0.456 -13.526 -8.518 1.00 82.12 97 ARG A O 1
ATOM 805 N N . ASP A 1 98 ? -1.579 -14.445 -8.579 1.00 80.88 98 ASP A N 1
ATOM 806 C CA . ASP A 1 98 ? -2.042 -13.757 -9.788 1.00 80.88 98 ASP A CA 1
ATOM 807 C C . ASP A 1 98 ? -2.047 -12.227 -9.641 1.00 80.88 98 ASP A C 1
ATOM 809 O O . ASP A 1 98 ? -1.628 -11.508 -10.548 1.00 80.88 98 ASP A O 1
ATOM 813 N N . TYR A 1 99 ? -2.444 -11.710 -8.474 1.00 83.00 99 TYR A N 1
ATOM 814 C CA . TYR A 1 99 ? -2.356 -10.273 -8.200 1.00 83.00 99 TYR A CA 1
ATOM 815 C C . TYR A 1 99 ? -0.916 -9.795 -8.093 1.00 83.00 99 TYR A C 1
ATOM 817 O O . TYR A 1 99 ? -0.570 -8.748 -8.637 1.00 83.00 99 TYR A O 1
ATOM 825 N N . TRP A 1 100 ? -0.068 -10.571 -7.423 1.00 87.62 100 TRP A N 1
ATOM 826 C CA . TRP A 1 100 ? 1.351 -10.261 -7.333 1.00 87.62 100 TRP A CA 1
ATOM 827 C C . TRP A 1 100 ? 2.042 -10.263 -8.705 1.00 87.62 100 TRP A C 1
ATOM 829 O O . TRP A 1 100 ? 2.786 -9.334 -9.013 1.00 87.62 100 TRP A O 1
ATOM 839 N N . GLU A 1 101 ? 1.764 -11.260 -9.547 1.00 87.88 101 GLU A N 1
ATOM 840 C CA . GLU A 1 101 ? 2.266 -11.344 -10.921 1.00 87.88 101 GLU A CA 1
ATOM 841 C C . GLU A 1 101 ? 1.837 -10.112 -11.730 1.00 87.88 101 GLU A C 1
ATOM 843 O O . GLU A 1 101 ? 2.677 -9.442 -12.335 1.00 87.88 101 GLU A O 1
ATOM 848 N N . SER A 1 102 ? 0.553 -9.739 -11.666 1.00 85.38 102 SER A N 1
ATOM 849 C CA . SER A 1 102 ? 0.040 -8.551 -12.356 1.00 85.38 102 SER A CA 1
ATOM 850 C C . SER A 1 102 ? 0.716 -7.253 -11.895 1.00 85.38 102 SER A C 1
ATOM 852 O O . SER A 1 102 ? 0.989 -6.382 -12.722 1.00 85.38 102 SER A O 1
ATOM 854 N N . LEU A 1 103 ? 1.012 -7.118 -10.598 1.00 87.00 103 LEU A N 1
ATOM 855 C CA . LEU A 1 103 ? 1.744 -5.970 -10.051 1.00 87.00 103 LEU A CA 1
ATOM 856 C C . LEU A 1 103 ? 3.203 -5.944 -10.518 1.00 87.00 103 LEU A C 1
ATOM 858 O O . LEU A 1 103 ? 3.708 -4.898 -10.912 1.00 87.00 103 LEU A O 1
ATOM 862 N N . CYS A 1 104 ? 3.886 -7.089 -10.536 1.00 88.50 104 CYS A N 1
ATOM 863 C CA . CYS A 1 104 ? 5.252 -7.170 -11.053 1.00 88.50 104 CYS A CA 1
ATOM 864 C C . CYS A 1 104 ? 5.317 -6.752 -12.527 1.00 88.50 104 CYS A C 1
ATOM 866 O O . CYS A 1 104 ? 6.204 -5.991 -12.915 1.00 88.50 104 CYS A O 1
ATOM 868 N N . HIS A 1 105 ? 4.352 -7.189 -13.340 1.00 88.50 105 HIS A N 1
ATOM 869 C CA . HIS A 1 105 ? 4.245 -6.766 -14.733 1.00 88.50 105 HIS A CA 1
ATOM 870 C C . HIS A 1 105 ? 3.980 -5.266 -14.867 1.00 88.50 105 HIS A C 1
ATOM 872 O O . HIS A 1 105 ? 4.640 -4.615 -15.677 1.00 88.50 105 HIS A O 1
ATOM 878 N N . SER A 1 106 ? 3.080 -4.692 -14.058 1.00 84.81 106 SER A N 1
ATOM 879 C CA . SER A 1 106 ? 2.814 -3.248 -14.089 1.00 84.81 106 SER A CA 1
ATOM 880 C C . SER A 1 106 ? 4.049 -2.438 -13.679 1.00 84.81 106 SER A C 1
ATOM 882 O O . SER A 1 106 ? 4.368 -1.429 -14.315 1.00 84.81 106 SER A O 1
ATOM 884 N N . TRP A 1 107 ? 4.819 -2.917 -12.699 1.00 87.50 107 TRP A N 1
ATOM 885 C CA . TRP A 1 107 ? 6.064 -2.283 -12.268 1.00 87.50 107 TRP A CA 1
ATOM 886 C C . TRP A 1 107 ? 7.209 -2.419 -13.269 1.00 87.50 107 TRP A C 1
ATOM 888 O O . TRP A 1 107 ? 8.087 -1.554 -13.302 1.00 87.50 107 TRP A O 1
ATOM 898 N N . ALA A 1 108 ? 7.205 -3.469 -14.090 1.00 87.56 108 ALA A N 1
ATOM 899 C CA . ALA A 1 108 ? 8.176 -3.655 -15.165 1.00 87.56 108 ALA A CA 1
ATOM 900 C C . ALA A 1 108 ? 7.950 -2.688 -16.345 1.00 87.56 108 ALA A C 1
ATOM 902 O O . ALA A 1 108 ? 8.831 -2.537 -17.193 1.00 87.56 108 ALA A O 1
ATOM 903 N N . THR A 1 109 ? 6.800 -2.004 -16.406 1.00 87.56 109 THR A N 1
ATOM 904 C CA . THR A 1 109 ? 6.498 -1.066 -17.494 1.00 87.56 109 THR A CA 1
ATOM 905 C C . THR A 1 109 ? 7.369 0.197 -17.445 1.00 87.56 109 THR A C 1
ATOM 907 O O . THR A 1 109 ? 7.677 0.741 -16.378 1.00 87.56 109 THR A O 1
ATOM 910 N N . GLY A 1 110 ? 7.727 0.716 -18.626 1.00 82.06 110 GLY A N 1
ATOM 911 C CA . GLY A 1 110 ? 8.475 1.973 -18.782 1.00 82.06 110 GLY A CA 1
ATOM 912 C C . GLY A 1 110 ? 7.869 3.160 -18.013 1.00 82.06 110 GLY A C 1
ATOM 913 O O . GLY A 1 110 ? 8.581 3.765 -17.209 1.00 82.06 110 GLY A O 1
ATOM 914 N N . PRO A 1 111 ? 6.551 3.427 -18.128 1.00 83.94 111 PRO A N 1
ATOM 915 C CA . PRO A 1 111 ? 5.898 4.526 -17.414 1.00 83.94 111 PRO A CA 1
ATOM 916 C C . PRO A 1 111 ? 5.997 4.429 -15.889 1.00 83.94 111 PRO A C 1
ATOM 918 O O . PRO A 1 111 ? 5.991 5.446 -15.192 1.00 83.94 111 PRO A O 1
ATOM 921 N N . TRP A 1 112 ? 6.039 3.217 -15.329 1.00 82.25 112 TRP A N 1
ATOM 922 C CA . TRP A 1 112 ? 6.243 3.047 -13.892 1.00 82.25 112 TRP A CA 1
ATOM 923 C C . TRP A 1 112 ? 7.689 3.342 -13.494 1.00 82.25 112 TRP A C 1
ATOM 925 O O . TRP A 1 112 ? 7.944 4.036 -12.506 1.00 82.25 112 TRP A O 1
ATOM 935 N N . LYS A 1 113 ? 8.646 2.867 -14.296 1.00 82.19 113 LYS A N 1
ATOM 936 C CA . LYS A 1 113 ? 10.076 3.105 -14.090 1.00 82.19 113 LYS A CA 1
ATOM 937 C C . LYS A 1 113 ? 10.406 4.598 -14.137 1.00 82.19 113 LYS A C 1
ATOM 939 O O . LYS A 1 113 ? 11.109 5.084 -13.253 1.00 82.19 113 LYS A O 1
ATOM 944 N N . GLU A 1 114 ? 9.841 5.328 -15.094 1.00 83.81 114 GLU A N 1
ATOM 945 C CA . GLU A 1 114 ? 9.971 6.784 -15.218 1.00 83.81 114 GLU A CA 1
ATOM 946 C C . GLU A 1 114 ? 9.406 7.514 -13.998 1.00 83.81 114 GLU A C 1
ATOM 948 O O . GLU A 1 114 ? 10.116 8.304 -13.376 1.00 83.81 114 GLU A O 1
ATOM 953 N N . ARG A 1 115 ? 8.174 7.188 -13.578 1.00 84.00 115 ARG A N 1
ATOM 954 C CA . ARG A 1 115 ? 7.565 7.750 -12.359 1.00 84.00 115 ARG A CA 1
ATOM 955 C C . ARG A 1 115 ? 8.411 7.478 -11.116 1.00 84.00 115 ARG A C 1
ATOM 957 O O . ARG A 1 115 ? 8.596 8.366 -10.285 1.00 84.00 115 ARG A O 1
ATOM 964 N N . SER A 1 116 ? 8.960 6.270 -11.000 1.00 81.44 116 SER A N 1
ATOM 965 C CA . SER A 1 116 ? 9.828 5.880 -9.888 1.00 81.44 116 SER A CA 1
ATOM 966 C C . SER A 1 116 ? 11.141 6.673 -9.871 1.00 81.44 116 SER A C 1
ATOM 968 O O . SER A 1 116 ? 11.537 7.184 -8.818 1.00 81.44 116 SER A O 1
ATOM 970 N N . GLN A 1 117 ? 11.793 6.850 -11.028 1.00 84.75 117 GLN A N 1
ATOM 971 C CA . GLN A 1 117 ? 13.009 7.665 -11.129 1.00 84.75 117 GLN A CA 1
ATOM 972 C C . GLN A 1 117 ? 12.731 9.148 -10.886 1.00 84.75 117 GLN A C 1
ATOM 974 O O . GLN A 1 117 ? 13.481 9.775 -10.142 1.00 84.75 117 GLN A O 1
ATOM 979 N N . ALA A 1 118 ? 11.638 9.694 -11.422 1.00 84.38 118 ALA A N 1
ATOM 980 C CA . ALA A 1 118 ? 11.225 11.070 -11.163 1.00 84.38 118 ALA A CA 1
ATOM 981 C C . ALA A 1 118 ? 10.969 11.295 -9.667 1.00 84.38 118 ALA A C 1
ATOM 983 O O . ALA A 1 118 ? 11.493 12.237 -9.081 1.00 84.38 118 ALA A O 1
ATOM 984 N N . ALA A 1 119 ? 10.255 10.382 -9.001 1.00 82.75 119 ALA A N 1
ATOM 985 C CA . ALA A 1 119 ? 10.041 10.456 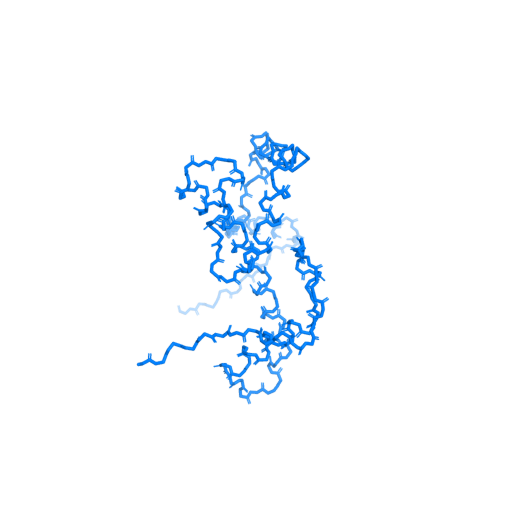-7.559 1.00 82.75 119 ALA A CA 1
ATOM 986 C C . ALA A 1 119 ? 11.358 10.367 -6.770 1.00 82.75 119 ALA A C 1
ATOM 988 O O . ALA A 1 119 ? 11.534 11.073 -5.778 1.00 82.75 119 ALA A O 1
ATOM 989 N N . LYS A 1 120 ? 12.301 9.520 -7.202 1.00 83.69 120 LYS A N 1
ATOM 990 C CA . LYS A 1 120 ? 13.637 9.433 -6.598 1.00 83.69 120 LYS A CA 1
ATOM 991 C C . LYS A 1 120 ? 14.425 10.731 -6.783 1.00 83.69 120 LYS A C 1
ATOM 993 O O . LYS A 1 120 ? 15.020 11.201 -5.818 1.00 83.69 120 LYS A O 1
ATOM 998 N N . HIS A 1 121 ? 14.413 11.300 -7.984 1.00 85.50 121 HIS A N 1
ATOM 999 C CA . HIS A 1 121 ? 15.070 12.566 -8.288 1.00 85.50 121 HIS A CA 1
ATOM 1000 C C . HIS A 1 121 ? 14.468 13.702 -7.461 1.00 85.50 121 HIS A C 1
ATOM 1002 O O . HIS A 1 121 ? 15.196 14.366 -6.738 1.00 85.50 121 HIS A O 1
ATOM 1008 N N . ASN A 1 122 ? 13.140 13.838 -7.441 1.00 84.19 122 ASN A N 1
ATOM 1009 C CA . ASN A 1 122 ? 12.443 14.838 -6.631 1.00 84.19 122 ASN A CA 1
ATOM 1010 C C . ASN A 1 122 ? 12.825 14.744 -5.151 1.00 84.19 122 ASN A C 1
ATOM 1012 O O . ASN A 1 122 ? 12.993 15.767 -4.493 1.00 84.19 122 ASN A O 1
ATOM 1016 N N . ARG A 1 123 ? 13.007 13.522 -4.629 1.00 80.44 123 ARG A N 1
ATOM 1017 C CA . ARG A 1 123 ? 13.473 13.329 -3.255 1.00 80.44 123 ARG A CA 1
ATOM 1018 C C . ARG A 1 123 ? 14.934 13.746 -3.045 1.00 80.44 123 ARG A C 1
ATOM 1020 O O . ARG A 1 123 ? 15.262 14.258 -1.981 1.00 80.44 123 ARG A O 1
ATOM 1027 N N . ALA A 1 124 ? 15.804 13.514 -4.021 1.00 81.62 124 ALA A N 1
ATOM 1028 C CA . ALA A 1 124 ? 17.209 13.907 -3.937 1.00 81.62 124 ALA A CA 1
ATOM 1029 C C . ALA A 1 124 ? 17.399 15.428 -4.073 1.00 81.62 124 ALA A C 1
ATOM 1031 O O . ALA A 1 124 ? 18.241 15.997 -3.387 1.00 81.62 124 ALA A O 1
ATOM 1032 N N . THR A 1 125 ? 16.606 16.072 -4.930 1.00 82.75 125 THR A N 1
ATOM 1033 C CA . THR A 1 125 ? 16.704 17.505 -5.245 1.00 82.75 125 THR A CA 1
ATOM 1034 C C . THR A 1 125 ? 16.040 18.393 -4.189 1.00 82.75 125 THR A C 1
ATOM 1036 O O . THR A 1 125 ? 16.433 19.543 -4.037 1.00 82.75 125 THR A O 1
ATOM 1039 N N . HIS A 1 126 ? 15.068 17.861 -3.438 1.00 75.56 126 HIS A N 1
ATOM 1040 C CA . HIS A 1 126 ? 14.366 18.580 -2.369 1.00 75.56 126 HIS A CA 1
ATOM 1041 C C . HIS A 1 126 ? 14.488 17.870 -1.009 1.00 75.56 126 HIS A C 1
ATOM 1043 O O . HIS A 1 126 ? 13.486 17.364 -0.482 1.00 75.56 126 HIS A O 1
ATOM 1049 N N . PRO A 1 127 ? 15.695 17.782 -0.421 1.00 67.69 127 PRO A N 1
ATOM 1050 C CA . PRO A 1 127 ? 15.885 17.168 0.892 1.00 67.69 127 PRO A CA 1
ATOM 1051 C C . PRO A 1 127 ? 15.067 17.868 1.992 1.00 67.69 127 PRO A C 1
ATOM 1053 O O . PRO A 1 127 ? 14.564 17.203 2.894 1.00 67.69 127 PRO A O 1
ATOM 1056 N N . GLU A 1 128 ? 14.845 19.179 1.878 1.00 66.31 128 GLU A N 1
ATOM 1057 C CA . GLU A 1 128 ? 14.033 19.993 2.787 1.00 66.31 128 GLU A CA 1
ATOM 1058 C C . GLU A 1 128 ? 12.553 19.579 2.808 1.00 66.31 128 GLU A C 1
ATOM 1060 O O . GLU A 1 128 ? 11.898 19.670 3.844 1.00 66.31 128 GLU A O 1
ATOM 1065 N N . LYS A 1 129 ? 12.030 19.055 1.691 1.00 61.59 129 LYS A N 1
ATOM 1066 C CA . LYS A 1 129 ? 10.653 18.535 1.590 1.00 61.59 129 LYS A CA 1
ATOM 1067 C C . LYS A 1 129 ? 10.525 17.085 2.063 1.00 61.59 129 LYS A C 1
ATOM 1069 O O . LYS A 1 129 ? 9.413 16.599 2.242 1.00 61.59 129 LYS A O 1
ATOM 1074 N N . ASN A 1 130 ? 11.652 16.402 2.267 1.00 56.41 130 ASN A N 1
ATOM 1075 C CA . ASN A 1 130 ? 11.727 15.054 2.833 1.00 56.41 130 ASN A CA 1
ATOM 1076 C C . ASN A 1 130 ? 12.027 15.047 4.331 1.00 56.41 130 ASN A C 1
ATOM 1078 O O . ASN A 1 130 ? 12.220 13.975 4.911 1.00 56.41 130 ASN A O 1
ATOM 1082 N N . VAL A 1 131 ? 12.066 16.216 4.971 1.00 55.94 131 VAL A N 1
ATOM 1083 C CA . VAL A 1 131 ? 12.111 16.295 6.425 1.00 55.94 131 VAL A CA 1
ATOM 1084 C C . VAL A 1 131 ? 10.817 15.678 6.941 1.00 55.94 131 VAL A C 1
ATOM 1086 O O . VAL A 1 131 ? 9.732 16.238 6.787 1.00 55.94 131 VAL A O 1
ATOM 1089 N N . HIS A 1 132 ? 10.928 14.490 7.535 1.00 52.75 132 HIS A N 1
ATOM 1090 C CA . HIS A 1 132 ? 9.848 13.914 8.315 1.00 52.75 132 HIS A CA 1
ATOM 1091 C C . HIS A 1 132 ? 9.359 14.981 9.296 1.00 52.75 132 HIS A C 1
ATOM 1093 O O . HIS A 1 132 ? 10.118 15.426 10.158 1.00 52.75 132 HIS A O 1
ATOM 1099 N N . THR A 1 133 ? 8.078 15.341 9.239 1.00 48.25 133 THR A N 1
ATOM 1100 C CA . THR A 1 133 ? 7.395 16.074 10.319 1.00 48.25 133 THR A CA 1
ATOM 1101 C C . THR A 1 133 ? 7.195 15.150 11.534 1.00 48.25 133 THR A C 1
ATOM 1103 O O . THR A 1 133 ? 6.118 15.049 12.104 1.00 48.25 133 THR A O 1
ATOM 1106 N N . SER A 1 134 ? 8.234 14.395 11.894 1.00 46.34 134 SER A N 1
ATOM 1107 C CA . SER A 1 134 ? 8.335 13.539 13.076 1.00 46.34 134 SER A CA 1
ATOM 1108 C C . SER A 1 134 ? 9.289 14.147 14.103 1.00 46.34 134 SER A C 1
ATOM 1110 O O . SER A 1 134 ? 9.826 13.441 14.947 1.00 46.34 134 SER A O 1
ATOM 1112 N N . GLY A 1 135 ? 9.510 15.459 14.039 1.00 42.84 135 GLY A N 1
ATOM 1113 C CA . GLY A 1 135 ? 9.953 16.213 15.197 1.00 42.84 135 GLY A CA 1
ATOM 1114 C C . GLY A 1 135 ? 8.717 16.658 15.958 1.00 42.84 135 GLY A C 1
ATOM 1115 O O . GLY A 1 135 ? 7.946 17.467 15.442 1.00 42.84 135 GLY A O 1
ATOM 1116 N N . SER A 1 136 ? 8.532 16.154 17.178 1.00 59.97 136 SER A N 1
ATOM 1117 C CA . SER A 1 136 ? 7.784 16.885 18.197 1.00 59.97 136 SER A CA 1
ATOM 1118 C C . SER A 1 136 ? 8.282 18.327 18.148 1.00 59.97 136 SER A C 1
ATOM 1120 O O . SER A 1 136 ? 9.480 18.565 18.316 1.00 59.97 136 SER A O 1
ATOM 1122 N N . VAL A 1 137 ? 7.408 19.283 17.833 1.00 58.38 137 VAL A N 1
ATOM 1123 C CA . VAL A 1 137 ? 7.779 20.697 17.914 1.00 58.38 137 VAL A CA 1
ATOM 1124 C C . VAL A 1 137 ? 8.233 20.920 19.353 1.00 58.38 137 VAL A C 1
ATOM 1126 O O . VAL A 1 137 ? 7.482 20.618 20.280 1.00 58.38 137 VAL A O 1
ATOM 1129 N N . SER A 1 138 ? 9.483 21.352 19.550 1.00 62.97 138 SER A N 1
ATOM 1130 C CA . SER A 1 138 ? 9.989 21.592 20.902 1.00 62.97 138 SER A CA 1
ATOM 1131 C C . SER A 1 138 ? 9.054 22.572 21.614 1.00 62.97 138 SER A C 1
ATOM 1133 O O . SER A 1 138 ? 8.512 23.478 20.973 1.00 62.97 138 SER A O 1
ATOM 1135 N N . TYR A 1 139 ? 8.859 22.407 22.925 1.00 63.44 139 TYR A N 1
ATOM 1136 C CA . TYR A 1 139 ? 7.982 23.290 23.699 1.00 63.44 139 TYR A CA 1
ATOM 1137 C C . TYR A 1 139 ? 8.317 24.768 23.456 1.00 63.44 139 TYR A C 1
ATOM 1139 O O . TYR A 1 139 ? 7.417 25.567 23.237 1.00 63.44 139 TYR A O 1
ATOM 1147 N N . ALA A 1 140 ? 9.605 25.113 23.365 1.00 66.06 140 ALA A N 1
ATOM 1148 C CA . ALA A 1 140 ? 10.070 26.465 23.059 1.00 66.06 140 ALA A CA 1
ATOM 1149 C C . ALA A 1 140 ? 9.579 26.981 21.694 1.00 66.06 140 ALA A C 1
ATOM 1151 O O . ALA A 1 140 ? 9.105 28.111 21.593 1.00 66.06 140 ALA A O 1
ATOM 1152 N N . THR A 1 141 ? 9.637 26.150 20.650 1.00 72.25 141 THR A N 1
ATOM 1153 C CA . THR A 1 141 ? 9.168 26.514 19.304 1.00 72.25 141 THR A CA 1
ATOM 1154 C C . THR A 1 141 ? 7.644 26.636 19.245 1.00 72.25 141 THR A C 1
ATOM 1156 O O . THR A 1 141 ? 7.123 27.503 18.548 1.00 72.25 141 THR A O 1
ATOM 1159 N N . HIS A 1 142 ? 6.917 25.795 19.985 1.00 71.94 142 HIS A N 1
ATOM 1160 C CA . HIS A 1 142 ? 5.466 25.914 20.135 1.00 71.94 142 HIS A CA 1
ATOM 1161 C C . HIS A 1 142 ? 5.086 27.191 20.902 1.00 71.94 142 HIS A C 1
ATOM 1163 O O . HIS A 1 142 ? 4.197 27.919 20.471 1.00 71.94 142 HIS A O 1
ATOM 1169 N N . ASN A 1 143 ? 5.806 27.511 21.981 1.00 70.25 143 ASN A N 1
ATOM 1170 C CA . ASN A 1 143 ? 5.549 28.697 22.794 1.00 70.25 143 ASN A CA 1
ATOM 1171 C C . ASN A 1 143 ? 5.847 29.991 22.024 1.00 70.25 143 ASN A C 1
ATOM 1173 O O . ASN A 1 143 ? 5.063 30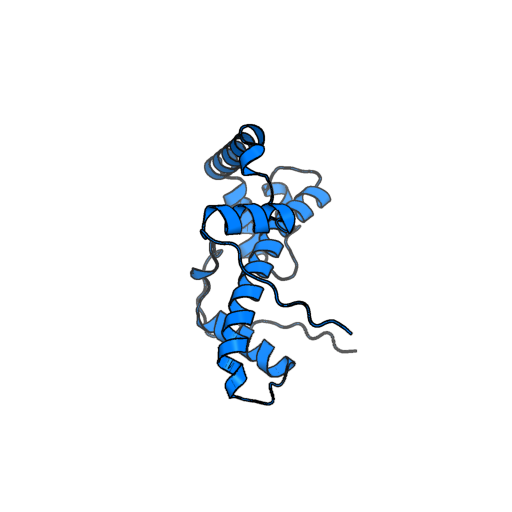.926 22.087 1.00 70.25 143 ASN A O 1
ATOM 1177 N N . GLN A 1 144 ? 6.921 30.041 21.227 1.00 72.44 144 GLN A N 1
ATOM 1178 C CA . GLN A 1 144 ? 7.193 31.185 20.344 1.00 72.44 144 GLN A CA 1
ATOM 1179 C C . GLN A 1 144 ? 6.088 31.416 19.310 1.00 72.44 144 GLN A C 1
ATOM 1181 O O . GLN A 1 144 ? 5.739 32.564 19.050 1.00 72.44 144 GLN A O 1
ATOM 1186 N N . LYS A 1 145 ? 5.514 30.346 18.742 1.00 69.38 145 LYS A N 1
ATOM 1187 C CA . LYS A 1 145 ? 4.361 30.469 17.838 1.00 69.38 145 LYS A CA 1
ATOM 1188 C C . LYS A 1 145 ? 3.126 30.984 18.573 1.00 69.38 145 LYS A C 1
ATOM 1190 O O . LYS A 1 145 ? 2.495 31.911 18.085 1.00 69.38 145 LYS A O 1
ATOM 1195 N N . LEU A 1 146 ? 2.846 30.467 19.771 1.00 68.06 146 LEU A N 1
ATOM 1196 C CA . LEU A 1 146 ? 1.755 30.968 20.610 1.00 68.06 146 LEU A CA 1
ATOM 1197 C C . LEU A 1 146 ? 1.932 32.445 20.986 1.00 68.06 146 LEU A C 1
ATOM 1199 O O . LEU A 1 146 ? 0.965 33.189 20.920 1.00 68.06 146 LEU A O 1
ATOM 1203 N N . HIS A 1 147 ? 3.145 32.887 21.325 1.00 63.72 147 HIS A N 1
ATOM 1204 C CA . HIS A 1 147 ? 3.430 34.297 21.620 1.00 63.72 147 HIS A CA 1
ATOM 1205 C C . HIS A 1 147 ? 3.273 35.214 20.402 1.00 63.72 147 HIS A C 1
ATOM 1207 O O . HIS A 1 147 ? 2.975 36.387 20.568 1.00 63.72 147 HIS A O 1
ATOM 1213 N N . HIS A 1 148 ? 3.492 34.699 19.192 1.00 64.06 148 HIS A N 1
ATOM 1214 C CA . HIS A 1 148 ? 3.317 35.465 17.958 1.00 64.06 148 HIS A CA 1
ATOM 1215 C C . HIS A 1 148 ? 1.852 35.486 17.484 1.00 64.06 148 HIS A C 1
ATOM 1217 O O . HIS A 1 148 ? 1.437 36.415 16.796 1.00 64.06 148 HIS A O 1
ATOM 1223 N N . GLU A 1 149 ? 1.067 34.455 17.804 1.00 61.84 149 GLU A N 1
ATOM 1224 C CA . GLU A 1 149 ? -0.349 34.346 17.419 1.00 61.84 149 GLU A CA 1
ATOM 1225 C C . GLU A 1 149 ? -1.306 34.955 18.459 1.00 61.84 149 GLU A C 1
ATOM 1227 O O . GLU A 1 149 ? -2.424 35.334 18.111 1.00 61.84 149 GLU A O 1
ATOM 1232 N N . LEU A 1 150 ? -0.879 35.068 19.720 1.00 63.31 150 LEU A N 1
ATOM 1233 C CA . LEU A 1 150 ? -1.668 35.584 20.836 1.00 63.31 150 LEU A CA 1
ATOM 1234 C C . LEU A 1 150 ? -0.897 36.705 21.549 1.00 63.31 150 LEU A C 1
ATOM 1236 O O . LEU A 1 150 ? -0.068 36.443 22.421 1.00 63.31 150 LEU A O 1
ATOM 1240 N N . ASP A 1 151 ? -1.213 37.958 21.234 1.00 48.84 151 ASP A N 1
ATOM 1241 C CA . ASP A 1 151 ? -0.953 39.061 22.164 1.00 48.84 151 ASP A CA 1
ATOM 1242 C C . ASP A 1 151 ? -2.146 39.147 23.142 1.00 48.84 151 ASP A C 1
ATOM 1244 O O . ASP A 1 151 ? -3.252 39.446 22.680 1.00 48.84 151 ASP A O 1
ATOM 1248 N N . PRO A 1 152 ? -2.010 38.906 24.469 1.00 61.09 152 PRO A N 1
ATOM 1249 C CA . PRO A 1 152 ? -0.816 38.630 25.273 1.00 61.09 152 PRO A CA 1
ATOM 1250 C C . PRO A 1 152 ? -0.710 37.172 25.786 1.00 61.09 152 PRO A C 1
ATOM 1252 O O . PRO A 1 152 ? -1.636 36.367 25.694 1.00 61.09 152 PRO A O 1
ATOM 1255 N N . ALA A 1 153 ? 0.451 36.864 26.381 1.00 53.88 153 ALA A N 1
ATOM 1256 C CA . ALA A 1 153 ? 0.900 35.539 26.822 1.00 53.88 153 ALA A CA 1
ATOM 1257 C C . ALA A 1 153 ? -0.115 34.733 27.673 1.00 53.88 153 ALA A C 1
ATOM 1259 O O . ALA A 1 153 ? -0.659 35.263 28.647 1.00 53.88 153 ALA A O 1
ATOM 1260 N N . PRO A 1 154 ? -0.297 33.423 27.399 1.00 53.47 154 PRO A N 1
ATOM 1261 C CA . PRO A 1 154 ? -1.123 32.557 28.232 1.00 53.47 154 PRO A CA 1
ATOM 1262 C C . PRO A 1 154 ? -0.482 32.381 29.614 1.00 53.47 154 PRO A C 1
ATOM 1264 O O . PRO A 1 154 ? 0.611 31.831 29.759 1.00 53.47 154 PRO A O 1
ATOM 1267 N N . THR A 1 155 ? -1.171 32.848 30.652 1.00 56.12 155 THR A N 1
ATOM 1268 C CA . THR A 1 155 ? -0.766 32.669 32.046 1.00 56.12 155 THR A CA 1
ATOM 1269 C C . THR A 1 155 ? -1.045 31.231 32.476 1.00 56.12 155 THR A C 1
ATOM 1271 O O . THR A 1 155 ? -2.173 30.847 32.778 1.00 56.12 155 THR A O 1
ATOM 1274 N N . PHE A 1 156 ? -0.003 30.401 32.505 1.00 52.97 156 PHE A N 1
ATOM 1275 C CA . PHE A 1 156 ? -0.104 29.071 33.094 1.00 52.97 156 PHE A CA 1
ATOM 1276 C C . PHE A 1 156 ? -0.070 29.215 34.620 1.00 52.97 156 PHE A C 1
ATOM 1278 O O . PHE A 1 156 ? 0.961 29.550 35.202 1.00 52.97 156 PHE A O 1
ATOM 1285 N N . ARG A 1 157 ? -1.216 29.012 35.278 1.00 44.09 157 ARG A N 1
ATOM 1286 C CA . ARG A 1 157 ? -1.311 28.986 36.741 1.00 44.09 157 ARG A CA 1
ATOM 1287 C C . ARG A 1 157 ? -0.701 27.667 37.225 1.00 44.09 157 ARG A C 1
ATOM 1289 O O . ARG A 1 157 ? -1.380 26.644 37.250 1.00 44.09 157 ARG A O 1
ATOM 1296 N N . GLY A 1 158 ? 0.589 27.693 37.552 1.00 40.88 158 GLY A N 1
ATOM 1297 C CA . GLY A 1 158 ? 1.240 26.615 38.288 1.00 40.88 158 GLY A CA 1
ATOM 1298 C C . GLY A 1 158 ? 0.535 26.424 39.627 1.00 40.88 158 GLY A C 1
ATOM 1299 O O . GLY A 1 158 ? 0.351 27.376 40.381 1.00 40.88 158 GLY A O 1
ATOM 1300 N N . SER A 1 159 ? 0.067 25.209 39.884 1.00 45.03 159 SER A N 1
ATOM 1301 C CA . SER A 1 159 ? -0.291 24.769 41.224 1.00 45.03 159 SER A CA 1
ATOM 1302 C C . SER A 1 159 ? 1.007 24.456 41.959 1.00 45.03 159 SER A C 1
ATOM 1304 O O . SER A 1 159 ? 1.630 23.429 41.683 1.00 45.03 159 SER A O 1
ATOM 1306 N N . ASP A 1 160 ? 1.409 25.356 42.850 1.00 41.75 160 ASP A N 1
ATOM 1307 C CA . ASP A 1 160 ? 2.422 25.074 43.860 1.00 41.75 160 ASP A CA 1
ATOM 1308 C C . ASP A 1 160 ? 1.958 23.879 44.712 1.00 41.75 160 ASP A C 1
ATOM 1310 O O . ASP A 1 160 ? 0.788 23.785 45.099 1.00 41.75 160 ASP A O 1
ATOM 1314 N N . SER A 1 161 ? 2.867 22.938 44.960 1.00 40.28 161 SER A N 1
ATOM 1315 C CA . SER A 1 161 ? 2.774 21.920 46.012 1.00 40.28 161 SER A CA 1
ATOM 1316 C C . SER A 1 161 ? 3.993 22.050 46.904 1.00 40.28 161 SER A C 1
ATOM 1318 O O . SER A 1 161 ? 5.088 22.272 46.339 1.00 40.28 161 SER A O 1
#

Radius of gyration: 23.38 Å; chains: 1; bounding box: 41×68×65 Å